Protein AF-A0A2K3KGZ4-F1 (afdb_monomer_lite)

Secondary structure (DSSP, 8-state):
---SS-PPPHHHHHHHHHHHHHTT-HHHHHHHHHHHHHTTSSPPPTTS-HHHHHHHHTT--TTT----------------S----

Radius of gyration: 16.28 Å; chains: 1; bounding box: 37×41×44 Å

Organism: Trifolium pratense (NCBI:txid57577)

Structure (mmCIF, N/CA/C/O backbone):
data_AF-A0A2K3KGZ4-F1
#
_entry.id   AF-A0A2K3KGZ4-F1
#
loop_
_atom_site.group_PDB
_atom_site.id
_atom_site.type_symbol
_atom_site.label_atom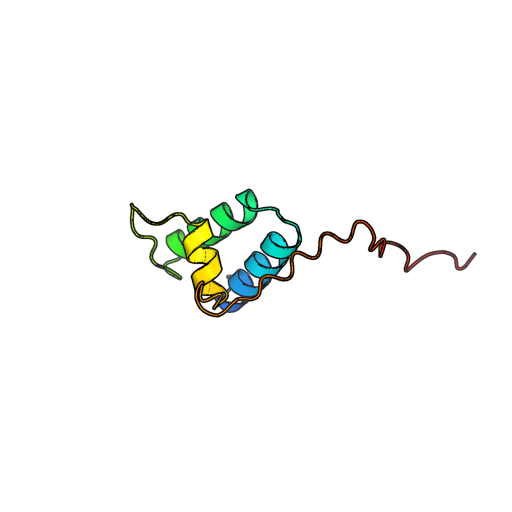_id
_atom_site.label_alt_id
_atom_site.label_comp_id
_atom_site.label_asym_id
_atom_site.label_entity_id
_atom_site.label_seq_id
_atom_site.pdbx_PDB_ins_code
_atom_site.Cartn_x
_atom_site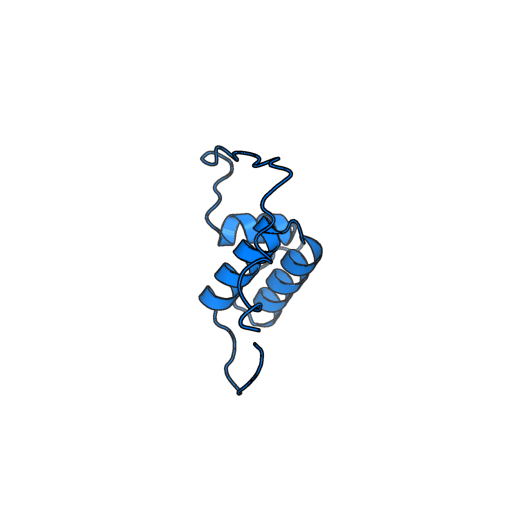.Cartn_y
_atom_site.Cartn_z
_atom_site.occupancy
_atom_site.B_iso_or_equiv
_atom_site.auth_seq_id
_atom_site.auth_comp_id
_atom_site.auth_asym_i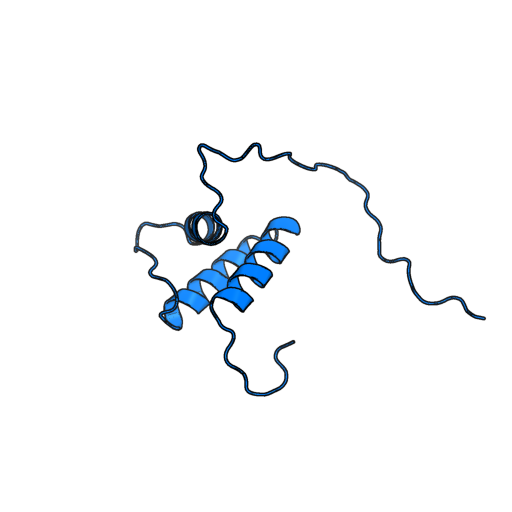d
_atom_site.auth_atom_id
_atom_site.pdbx_PDB_model_num
ATOM 1 N N . MET A 1 1 ? -10.244 -12.307 -10.295 1.00 46.62 1 MET A N 1
ATOM 2 C CA . MET A 1 1 ? -10.640 -13.172 -9.167 1.00 46.62 1 MET A CA 1
ATOM 3 C C . MET A 1 1 ? -11.354 -12.334 -8.109 1.00 46.62 1 MET A C 1
ATOM 5 O O . MET A 1 1 ? -10.806 -12.040 -7.057 1.00 46.62 1 MET A O 1
ATOM 9 N N . ILE A 1 2 ? -12.565 -11.895 -8.451 1.00 53.22 2 ILE A N 1
ATOM 10 C CA . ILE A 1 2 ? -13.642 -11.606 -7.501 1.00 53.22 2 ILE A CA 1
ATOM 11 C C . ILE A 1 2 ? -14.785 -12.425 -8.081 1.00 53.22 2 ILE A C 1
ATOM 13 O O . ILE A 1 2 ? -15.543 -11.955 -8.917 1.00 53.22 2 ILE A O 1
ATOM 17 N N . ASP A 1 3 ? -14.742 -13.712 -7.791 1.00 56.59 3 ASP A N 1
ATOM 18 C CA . ASP A 1 3 ? -15.771 -14.662 -8.169 1.00 56.59 3 ASP A CA 1
ATOM 19 C C . ASP A 1 3 ? -15.938 -15.538 -6.931 1.00 56.59 3 ASP A C 1
ATOM 21 O O . ASP A 1 3 ? -14.936 -15.988 -6.375 1.00 56.59 3 ASP A O 1
ATOM 25 N N . SER A 1 4 ? -17.171 -15.668 -6.445 1.00 51.81 4 SER A N 1
ATOM 26 C CA . SER A 1 4 ? -17.583 -16.300 -5.177 1.00 51.81 4 SER A CA 1
ATOM 27 C C . SER A 1 4 ? -17.278 -15.536 -3.869 1.00 51.81 4 SER A C 1
ATOM 29 O O . SER A 1 4 ? -16.258 -15.750 -3.223 1.00 51.81 4 SER A O 1
ATOM 31 N N . GLY A 1 5 ? -18.204 -14.654 -3.455 1.00 59.50 5 GLY A N 1
ATOM 32 C CA . GLY A 1 5 ? -18.686 -14.459 -2.065 1.00 59.50 5 GLY A CA 1
ATOM 33 C C . GLY A 1 5 ? -17.717 -14.253 -0.886 1.00 59.50 5 GLY A C 1
ATOM 34 O O . GLY A 1 5 ? -18.181 -14.133 0.243 1.00 59.50 5 GLY A O 1
ATOM 35 N N . THR A 1 6 ? -16.407 -14.203 -1.102 1.00 64.25 6 THR A N 1
ATOM 36 C CA . THR A 1 6 ? -15.399 -14.253 -0.042 1.00 64.25 6 THR A CA 1
ATOM 37 C C . THR A 1 6 ? -14.790 -12.872 0.117 1.00 64.25 6 THR A C 1
ATOM 39 O O . THR A 1 6 ? -14.205 -12.321 -0.818 1.00 64.25 6 THR A O 1
ATOM 42 N N . THR A 1 7 ? -14.942 -12.283 1.301 1.00 74.88 7 THR A N 1
ATOM 43 C CA . THR A 1 7 ? -14.329 -10.996 1.627 1.00 74.88 7 THR A CA 1
ATOM 44 C C . THR A 1 7 ? -12.805 -11.142 1.639 1.00 74.88 7 THR A C 1
ATOM 46 O O . THR A 1 7 ? -12.299 -11.946 2.423 1.00 74.88 7 THR A O 1
ATOM 49 N N . PRO A 1 8 ? -12.064 -10.399 0.795 1.00 79.81 8 PRO A N 1
ATOM 50 C CA . PRO A 1 8 ? -10.608 -10.451 0.795 1.00 79.81 8 PRO A CA 1
ATOM 51 C C . PRO A 1 8 ? -10.059 -10.022 2.159 1.00 79.81 8 PRO A C 1
ATOM 53 O O . PRO A 1 8 ? -10.459 -8.991 2.700 1.00 79.81 8 PRO A O 1
ATOM 56 N N . ASP A 1 9 ? -9.143 -10.823 2.697 1.00 84.94 9 ASP A N 1
ATOM 57 C CA . ASP A 1 9 ? -8.484 -10.578 3.980 1.00 84.94 9 ASP A CA 1
ATOM 58 C C . ASP A 1 9 ? -7.251 -9.666 3.805 1.00 84.94 9 ASP A C 1
ATOM 60 O 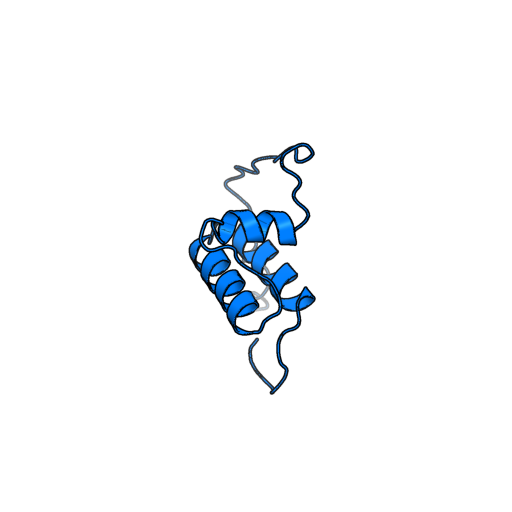O . ASP A 1 9 ? -6.786 -9.409 2.687 1.00 84.94 9 ASP A O 1
ATOM 64 N N . ILE A 1 10 ? -6.671 -9.194 4.912 1.00 88.19 10 ILE A N 1
ATOM 65 C CA . ILE A 1 10 ? -5.441 -8.390 4.956 1.00 88.19 10 ILE A CA 1
ATOM 66 C C . ILE A 1 10 ? -4.333 -9.040 4.121 1.00 88.19 10 ILE A C 1
ATOM 68 O O . ILE A 1 10 ? -3.639 -8.353 3.366 1.00 88.19 10 ILE A O 1
ATOM 72 N N . LEU A 1 11 ? -4.170 -10.365 4.214 1.00 88.81 11 LEU A N 1
ATOM 73 C CA . LEU A 1 11 ? -3.172 -11.101 3.434 1.00 88.81 11 LEU A CA 1
ATOM 74 C C . LEU A 1 11 ? -3.440 -11.019 1.925 1.00 88.81 11 LEU A C 1
ATOM 76 O O . LEU A 1 11 ? -2.503 -10.815 1.150 1.00 88.81 11 LEU A O 1
ATOM 80 N N . THR A 1 12 ? -4.704 -11.100 1.506 1.00 90.06 12 THR A N 1
ATOM 81 C CA . THR A 1 12 ? -5.101 -10.960 0.100 1.00 90.06 12 THR A CA 1
ATOM 82 C C . THR A 1 12 ? -4.712 -9.586 -0.434 1.00 90.06 12 THR A C 1
ATOM 84 O O . THR A 1 12 ? -4.060 -9.481 -1.476 1.00 90.06 12 THR A O 1
ATOM 87 N N . PHE A 1 13 ? -5.031 -8.525 0.309 1.00 92.56 13 PHE A N 1
ATOM 88 C CA . PHE A 1 13 ? -4.647 -7.170 -0.077 1.00 92.56 13 PHE A CA 1
ATOM 89 C C . PHE A 1 13 ? -3.129 -6.976 -0.113 1.00 92.56 13 PHE A C 1
ATOM 91 O O . PHE A 1 13 ? -2.628 -6.352 -1.047 1.00 92.56 13 PHE A O 1
ATOM 98 N N . ARG A 1 14 ? -2.373 -7.548 0.836 1.00 91.56 14 ARG A N 1
ATOM 99 C CA . ARG A 1 14 ? -0.897 -7.500 0.826 1.00 91.56 14 ARG A CA 1
ATOM 100 C C . ARG A 1 14 ? -0.315 -8.083 -0.460 1.00 91.56 14 ARG A C 1
ATOM 102 O O . ARG A 1 14 ? 0.563 -7.463 -1.062 1.00 91.56 14 ARG A O 1
ATOM 109 N N . VAL A 1 15 ? -0.819 -9.235 -0.904 1.00 91.81 15 VAL A N 1
ATOM 110 C CA . VAL A 1 15 ? -0.382 -9.878 -2.156 1.00 91.81 15 VAL A CA 1
ATOM 111 C C . VAL A 1 15 ? -0.719 -9.006 -3.369 1.00 91.81 15 VAL A C 1
ATOM 113 O O . VAL A 1 15 ? 0.145 -8.785 -4.222 1.00 91.81 15 VAL A O 1
ATOM 116 N N . LEU A 1 16 ? -1.936 -8.454 -3.430 1.00 91.69 16 LEU A N 1
ATOM 117 C CA . LEU A 1 16 ? -2.353 -7.559 -4.515 1.00 91.69 16 LEU A CA 1
ATOM 118 C C . LEU A 1 16 ? -1.496 -6.287 -4.569 1.00 91.69 16 LEU A C 1
ATOM 120 O O . LEU A 1 16 ? -0.993 -5.927 -5.634 1.00 91.69 16 LEU A O 1
ATOM 124 N N . ILE A 1 17 ? -1.281 -5.637 -3.424 1.00 92.06 17 ILE A N 1
ATOM 125 C CA . ILE A 1 17 ? -0.438 -4.444 -3.297 1.00 92.06 17 ILE A CA 1
ATOM 126 C C . ILE A 1 17 ? 0.987 -4.748 -3.770 1.00 92.06 17 ILE A C 1
ATOM 128 O O . ILE A 1 17 ? 1.528 -3.990 -4.573 1.00 92.06 17 ILE A O 1
ATOM 132 N N . ALA A 1 18 ? 1.582 -5.870 -3.349 1.00 90.12 18 ALA A N 1
ATOM 133 C CA . ALA A 1 18 ? 2.917 -6.272 -3.794 1.00 90.12 18 ALA A CA 1
ATOM 134 C C . ALA A 1 18 ? 2.986 -6.453 -5.321 1.00 90.12 18 ALA A C 1
ATOM 136 O O . ALA A 1 18 ? 3.927 -5.972 -5.959 1.00 90.12 18 ALA A O 1
ATOM 137 N N . GLY A 1 19 ? 1.985 -7.111 -5.914 1.00 91.31 19 GLY A N 1
ATOM 138 C CA . GLY A 1 19 ? 1.882 -7.300 -7.363 1.00 91.31 19 GLY A CA 1
ATOM 139 C C . GLY A 1 19 ? 1.782 -5.975 -8.121 1.00 91.31 19 GLY A C 1
ATOM 140 O O . GLY A 1 19 ? 2.568 -5.719 -9.034 1.00 91.31 19 GLY A O 1
ATOM 141 N N . TYR A 1 20 ? 0.880 -5.085 -7.702 1.00 91.00 20 TYR A N 1
ATOM 142 C CA . TYR A 1 20 ? 0.725 -3.774 -8.335 1.00 91.00 20 TYR A CA 1
ATOM 143 C C . TYR A 1 20 ? 1.941 -2.859 -8.134 1.00 91.00 20 TYR A C 1
ATOM 145 O O . TYR A 1 20 ? 2.295 -2.127 -9.062 1.00 91.00 20 TYR A O 1
ATOM 153 N N . CYS A 1 21 ? 2.625 -2.938 -6.986 1.00 87.31 21 CYS A N 1
ATOM 154 C CA . CYS A 1 21 ? 3.905 -2.261 -6.755 1.00 87.31 21 CYS A CA 1
ATOM 155 C C . CYS A 1 21 ? 4.977 -2.732 -7.750 1.00 87.31 21 CYS A C 1
ATOM 157 O O . CYS A 1 21 ? 5.654 -1.894 -8.348 1.00 87.31 21 CYS A O 1
ATOM 159 N N . LYS A 1 22 ? 5.097 -4.048 -7.989 1.00 85.44 22 LYS A N 1
ATOM 160 C CA . LYS A 1 22 ? 6.027 -4.607 -8.991 1.00 85.44 22 LYS A CA 1
ATOM 161 C C . LYS A 1 22 ? 5.704 -4.129 -10.408 1.00 85.44 22 LYS A C 1
ATOM 163 O O . LYS A 1 22 ? 6.609 -3.758 -11.147 1.00 85.44 22 LYS A O 1
ATOM 168 N N . SER A 1 23 ? 4.422 -4.058 -10.768 1.00 87.44 23 SER A N 1
ATOM 169 C CA . SER A 1 23 ? 3.971 -3.531 -12.066 1.00 87.44 23 SER A CA 1
ATOM 170 C C . SER A 1 23 ? 3.943 -1.997 -12.149 1.00 87.44 23 SER A C 1
ATOM 172 O O . SER A 1 23 ? 3.446 -1.461 -13.138 1.00 87.44 23 SER A O 1
ATOM 174 N N . ARG A 1 24 ? 4.436 -1.280 -11.124 1.00 85.88 24 ARG A N 1
ATOM 175 C CA . ARG A 1 24 ? 4.449 0.194 -11.026 1.00 85.88 24 ARG A CA 1
ATOM 176 C C . ARG A 1 24 ? 3.068 0.853 -11.188 1.00 85.88 24 ARG A C 1
ATOM 178 O O . ARG A 1 24 ? 2.969 2.017 -11.565 1.00 85.88 24 ARG A O 1
ATOM 185 N N . ARG A 1 25 ? 1.984 0.132 -10.880 1.00 89.94 25 ARG A N 1
ATOM 186 C CA . ARG A 1 25 ? 0.599 0.632 -10.958 1.00 89.94 25 ARG A CA 1
ATOM 187 C C . ARG A 1 25 ? 0.177 1.250 -9.623 1.00 89.94 25 ARG A C 1
ATOM 189 O O . ARG A 1 25 ? -0.690 0.723 -8.928 1.00 89.94 25 ARG A O 1
ATOM 196 N N . PHE A 1 26 ? 0.805 2.364 -9.253 1.00 89.81 26 PHE A N 1
ATOM 197 C CA . PHE A 1 26 ? 0.624 2.980 -7.933 1.00 89.81 26 PHE A CA 1
ATOM 198 C C . PHE A 1 26 ? -0.784 3.528 -7.681 1.00 89.81 26 PHE A C 1
ATOM 200 O O . PHE A 1 26 ? -1.217 3.562 -6.534 1.00 89.81 26 PHE A O 1
ATOM 207 N N . ASP A 1 27 ? -1.533 3.894 -8.719 1.00 92.56 27 ASP A N 1
ATOM 208 C CA . ASP A 1 27 ? -2.915 4.354 -8.537 1.00 92.56 27 ASP A CA 1
ATOM 209 C C . ASP A 1 27 ? -3.827 3.221 -8.059 1.00 92.56 27 ASP A C 1
ATOM 211 O O . ASP A 1 27 ? -4.625 3.415 -7.146 1.00 92.56 27 ASP A O 1
ATOM 215 N N . LYS A 1 28 ? -3.623 1.998 -8.571 1.00 92.88 28 LYS A N 1
ATOM 216 C CA . LYS A 1 28 ? -4.311 0.799 -8.066 1.00 92.88 28 LYS A CA 1
ATOM 217 C C . LYS A 1 28 ? -3.905 0.475 -6.632 1.00 92.88 28 LYS A C 1
ATOM 219 O O . LYS A 1 28 ? -4.758 0.086 -5.843 1.00 92.88 28 LYS A O 1
ATOM 224 N N . VAL A 1 29 ? -2.632 0.673 -6.282 1.00 93.50 29 VAL A N 1
ATOM 225 C CA . VAL A 1 29 ? -2.155 0.507 -4.900 1.00 93.50 29 VAL A CA 1
ATOM 226 C C . VAL A 1 29 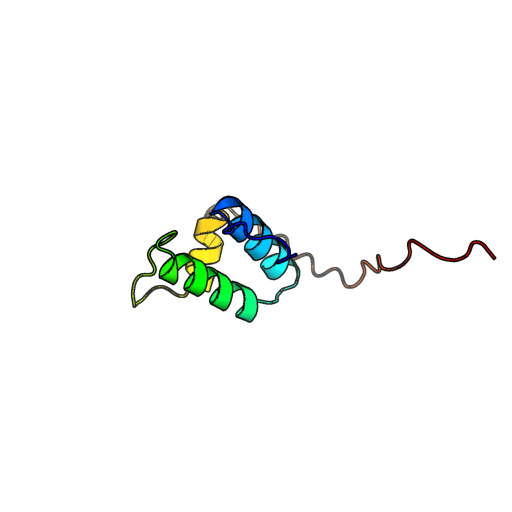? -2.884 1.466 -3.959 1.00 93.50 29 VAL A C 1
ATOM 228 O O . VAL A 1 29 ? -3.398 1.020 -2.939 1.00 93.50 29 VAL A O 1
ATOM 231 N N . LYS A 1 30 ? -2.994 2.754 -4.312 1.00 93.38 30 LYS A N 1
ATOM 232 C CA . LYS A 1 30 ? -3.731 3.737 -3.500 1.00 93.38 30 LYS A CA 1
ATOM 233 C C . LYS A 1 30 ? -5.191 3.324 -3.315 1.00 93.38 30 LYS A C 1
ATOM 235 O O . LYS A 1 30 ? -5.658 3.304 -2.183 1.00 93.38 30 LYS A O 1
ATOM 240 N N . SER A 1 31 ? -5.878 2.935 -4.395 1.00 93.88 31 SER A N 1
ATOM 241 C CA . SER A 1 31 ? -7.271 2.471 -4.316 1.00 93.88 31 SER A CA 1
ATOM 242 C C . SER A 1 31 ? -7.432 1.270 -3.384 1.00 93.88 31 SER A C 1
ATOM 244 O O . SER A 1 31 ? -8.349 1.267 -2.572 1.00 93.88 31 SER A O 1
ATOM 246 N N . LEU A 1 32 ? -6.527 0.287 -3.453 1.00 93.62 32 LEU A N 1
ATOM 247 C CA . LEU A 1 32 ? -6.569 -0.884 -2.573 1.00 93.62 32 LEU A CA 1
ATOM 248 C C . LEU A 1 32 ? -6.345 -0.514 -1.107 1.00 93.62 32 LEU A C 1
ATOM 250 O O . LEU A 1 32 ? -7.036 -1.038 -0.245 1.00 93.62 32 LEU A O 1
ATOM 254 N N . VAL A 1 33 ? -5.412 0.392 -0.804 1.00 92.81 33 VAL A N 1
ATOM 255 C CA . VAL A 1 33 ? -5.179 0.821 0.584 1.00 92.81 33 VAL A CA 1
ATOM 256 C C . VAL A 1 33 ? -6.378 1.598 1.135 1.00 92.81 33 VAL A C 1
ATOM 258 O O . VAL A 1 33 ? -6.768 1.363 2.275 1.00 92.81 33 VAL A O 1
ATOM 261 N N . CYS A 1 34 ? -7.007 2.462 0.334 1.00 92.62 34 CYS A N 1
ATOM 262 C CA . CYS A 1 34 ? -8.254 3.129 0.724 1.00 92.62 34 CYS A CA 1
ATOM 263 C C . CYS A 1 34 ? -9.404 2.128 0.927 1.00 92.62 34 CYS A C 1
ATOM 265 O O . CYS A 1 34 ? -10.214 2.297 1.831 1.00 92.62 34 CYS A O 1
ATOM 267 N N . GLU A 1 35 ? -9.472 1.065 0.123 1.00 92.31 35 GLU A N 1
ATOM 268 C CA . GLU A 1 35 ? -10.448 -0.013 0.311 1.00 92.31 35 GLU A CA 1
ATOM 269 C C . GLU A 1 35 ? -10.182 -0.812 1.596 1.00 92.31 35 GLU A C 1
ATOM 271 O O . GLU A 1 35 ? -11.108 -1.170 2.319 1.00 92.31 35 GLU A O 1
ATOM 276 N N . MET A 1 36 ? -8.915 -1.075 1.921 1.00 92.12 36 MET A N 1
ATOM 277 C CA . MET A 1 36 ? -8.567 -1.690 3.199 1.00 92.12 36 MET A CA 1
ATOM 278 C C . MET A 1 36 ? -8.958 -0.789 4.377 1.00 92.12 36 MET A C 1
ATOM 280 O O . MET A 1 36 ? -9.415 -1.298 5.397 1.00 92.12 36 MET A O 1
ATOM 284 N N . GLU A 1 37 ? -8.804 0.532 4.249 1.00 92.12 37 GLU A N 1
ATOM 285 C CA . GLU A 1 37 ? -9.255 1.487 5.265 1.00 92.12 37 GLU A CA 1
ATOM 286 C C . GLU A 1 37 ? -10.778 1.492 5.416 1.00 92.12 37 GLU A C 1
ATOM 288 O O . GLU A 1 37 ? -11.273 1.398 6.538 1.00 92.12 37 GLU A O 1
ATOM 293 N N . SER A 1 38 ? -11.533 1.549 4.315 1.00 91.00 38 SER A N 1
ATOM 294 C CA . SER A 1 38 ? -13.002 1.560 4.375 1.00 91.00 38 SER A CA 1
ATOM 295 C C . SER A 1 38 ? -13.578 0.274 4.975 1.00 91.00 38 SER A C 1
ATOM 297 O O . SER A 1 38 ? -14.644 0.295 5.586 1.00 91.00 38 SER A O 1
ATOM 299 N N . ARG A 1 39 ? -12.843 -0.837 4.852 1.00 89.94 39 ARG A N 1
ATOM 300 C CA . ARG A 1 39 ? -13.136 -2.126 5.495 1.00 89.94 39 ARG A CA 1
ATOM 301 C C . ARG A 1 39 ? -12.608 -2.231 6.935 1.00 89.94 39 ARG A C 1
ATOM 303 O O . ARG A 1 39 ? -12.807 -3.262 7.569 1.00 89.94 39 ARG A O 1
ATOM 310 N N . GLY A 1 40 ? -11.923 -1.209 7.452 1.00 89.56 40 GLY A N 1
ATOM 311 C CA . GLY A 1 40 ? -11.354 -1.184 8.805 1.00 89.56 40 GLY A CA 1
ATOM 312 C C . GLY A 1 40 ? -10.118 -2.070 9.005 1.00 89.56 40 GLY A C 1
ATOM 313 O O . GLY A 1 40 ? -9.714 -2.311 10.139 1.00 89.56 40 GLY A O 1
ATOM 314 N N . LEU A 1 41 ? -9.505 -2.557 7.923 1.00 88.69 41 LEU A N 1
ATOM 315 C CA . LEU A 1 41 ? -8.339 -3.447 7.954 1.00 88.69 41 LEU A CA 1
ATOM 316 C C . LEU A 1 41 ? -7.021 -2.697 8.212 1.00 88.69 41 LEU A C 1
ATOM 318 O O . LEU A 1 41 ? -6.038 -3.282 8.665 1.00 88.69 41 LEU A O 1
ATOM 322 N N . VAL A 1 42 ? -6.984 -1.399 7.905 1.00 88.25 42 VAL A N 1
ATOM 323 C CA . VAL A 1 42 ? -5.872 -0.490 8.223 1.00 88.25 42 VAL A CA 1
ATOM 324 C C . VAL A 1 42 ? -6.425 0.878 8.575 1.00 88.25 42 VAL A C 1
ATOM 326 O O . VAL A 1 42 ? -7.511 1.251 8.154 1.00 88.25 42 VAL A O 1
ATOM 329 N N . LYS A 1 43 ? -5.638 1.653 9.316 1.00 87.62 43 LYS A N 1
ATOM 330 C CA . LYS A 1 43 ? -5.938 3.050 9.617 1.00 87.62 43 LYS A CA 1
ATOM 331 C C . LYS A 1 43 ? -5.062 3.938 8.740 1.00 87.62 43 LYS A C 1
ATOM 333 O O . LYS A 1 43 ? -3.835 3.875 8.887 1.00 87.62 43 LYS A O 1
ATOM 338 N N . LEU A 1 44 ? -5.655 4.738 7.851 1.00 83.12 44 LEU A N 1
ATOM 339 C CA . LEU A 1 44 ? -4.931 5.856 7.255 1.00 83.12 44 LEU A CA 1
ATOM 340 C C . LEU A 1 44 ? -5.080 7.063 8.183 1.00 83.12 44 LEU A C 1
ATOM 342 O O . LEU A 1 44 ? -6.141 7.357 8.727 1.00 83.12 44 LEU A O 1
ATOM 34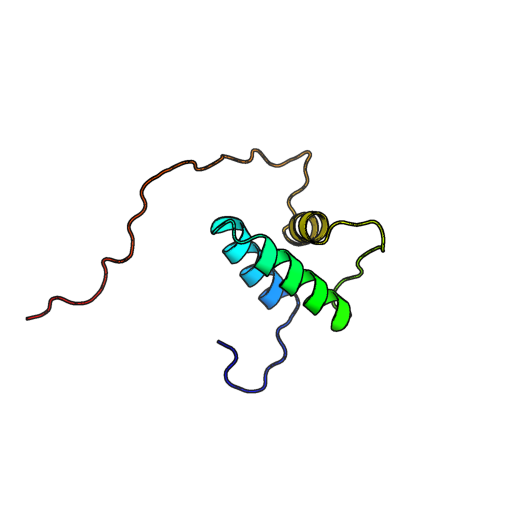6 N N . SER A 1 45 ? -3.964 7.737 8.438 1.00 82.50 45 SER A N 1
ATOM 347 C CA . SER A 1 45 ? -4.017 9.079 9.007 1.00 82.50 45 SER A CA 1
ATOM 348 C C . SER A 1 45 ? -4.345 10.054 7.879 1.00 82.50 45 SER A C 1
ATOM 350 O O . SER A 1 45 ? -3.847 9.881 6.771 1.00 82.50 45 SER A O 1
ATOM 352 N N . SER A 1 46 ? -5.111 11.111 8.161 1.00 72.38 46 SER A N 1
ATOM 353 C CA . SER A 1 46 ? -5.476 12.154 7.180 1.00 72.38 46 SER A CA 1
ATOM 354 C C . SER A 1 46 ? -4.258 12.813 6.493 1.00 72.38 46 SER A C 1
ATOM 356 O O . SER A 1 46 ? -4.365 13.377 5.410 1.00 72.38 46 SER A O 1
ATOM 358 N N . LEU A 1 47 ? -3.069 12.701 7.099 1.00 73.38 47 LEU A N 1
ATOM 359 C CA . LEU A 1 47 ? -1.796 13.217 6.576 1.00 73.38 47 LEU A CA 1
ATOM 360 C C . LEU A 1 47 ? -0.933 12.156 5.869 1.00 73.38 47 LEU A C 1
ATOM 362 O O . LEU A 1 47 ? 0.084 12.494 5.263 1.00 73.38 47 LEU A O 1
ATOM 366 N N . GLU A 1 48 ? -1.281 10.872 5.968 1.00 78.25 48 GLU A N 1
ATOM 367 C CA . GLU A 1 48 ? -0.455 9.778 5.460 1.00 78.25 48 GLU A CA 1
ATOM 368 C C . GLU A 1 48 ? -0.817 9.450 4.006 1.00 78.25 48 GLU A C 1
ATOM 370 O O . GLU A 1 48 ? -1.957 9.132 3.676 1.00 78.25 48 GLU A O 1
ATOM 375 N N . ASN A 1 49 ? 0.176 9.483 3.114 1.00 86.69 49 ASN A N 1
ATOM 376 C CA . ASN A 1 49 ? -0.023 9.066 1.729 1.00 86.69 49 ASN A CA 1
ATOM 377 C C . ASN A 1 49 ? -0.347 7.554 1.684 1.00 86.69 49 ASN A C 1
ATOM 379 O O . ASN A 1 49 ? 0.467 6.765 2.180 1.00 86.69 49 ASN A O 1
ATOM 383 N N . PRO A 1 50 ? -1.445 7.111 1.035 1.00 89.62 50 PRO A N 1
ATOM 384 C CA . PRO A 1 50 ? -1.803 5.692 0.939 1.00 89.62 50 PRO A CA 1
ATOM 385 C C . PRO A 1 50 ? -0.681 4.818 0.369 1.00 89.62 50 PRO A C 1
ATOM 387 O O . PRO A 1 50 ? -0.535 3.657 0.740 1.00 89.62 50 PRO A O 1
ATOM 390 N N . LEU A 1 51 ? 0.165 5.383 -0.497 1.00 88.44 51 LEU A N 1
ATOM 391 C CA . LEU A 1 51 ? 1.328 4.686 -1.035 1.00 88.44 51 LEU A CA 1
ATOM 392 C C . LEU A 1 51 ? 2.426 4.470 0.020 1.00 88.44 51 LEU A C 1
ATOM 394 O O . LEU A 1 51 ? 3.033 3.404 0.058 1.00 88.44 51 LEU A O 1
ATOM 398 N N . SER A 1 52 ? 2.655 5.446 0.903 1.00 88.69 52 SER A N 1
ATOM 399 C CA . SER A 1 52 ? 3.565 5.285 2.047 1.00 88.69 52 SER A CA 1
ATOM 400 C C . SER A 1 52 ? 3.071 4.170 2.967 1.00 88.69 52 SER A C 1
ATOM 402 O O . SER A 1 52 ? 3.834 3.278 3.345 1.00 88.69 52 SER A O 1
ATOM 404 N N . LYS A 1 53 ? 1.760 4.155 3.233 1.00 89.62 53 LYS A N 1
ATOM 405 C CA . LYS A 1 53 ? 1.128 3.099 4.019 1.00 89.62 53 LYS A CA 1
ATOM 406 C C . LYS A 1 53 ? 1.251 1.729 3.359 1.00 89.62 53 LYS A C 1
ATOM 408 O O . LYS A 1 53 ? 1.553 0.753 4.041 1.00 89.62 53 LYS A O 1
ATOM 413 N N . ALA A 1 54 ? 1.100 1.650 2.037 1.00 90.19 54 ALA A N 1
ATOM 414 C CA . ALA A 1 54 ? 1.319 0.419 1.279 1.00 90.19 54 ALA A CA 1
ATOM 415 C C . ALA A 1 54 ? 2.726 -0.153 1.514 1.00 90.19 54 ALA A C 1
ATOM 417 O O . ALA A 1 54 ? 2.875 -1.350 1.754 1.00 90.19 54 ALA A O 1
ATOM 418 N N . PHE A 1 55 ? 3.761 0.691 1.492 1.00 87.94 55 PHE A N 1
ATOM 419 C CA . PHE A 1 55 ? 5.129 0.246 1.763 1.00 87.94 55 PHE A CA 1
ATOM 420 C C . PHE A 1 55 ? 5.300 -0.258 3.201 1.00 87.94 55 PHE A C 1
ATOM 422 O O . PHE A 1 55 ? 5.918 -1.305 3.403 1.00 87.94 55 PHE A O 1
ATOM 429 N N . GLN A 1 56 ? 4.674 0.402 4.179 1.00 87.25 56 GLN A N 1
ATOM 430 C CA . GLN A 1 56 ? 4.648 -0.073 5.564 1.00 87.25 56 GLN A CA 1
ATOM 431 C C . GLN A 1 56 ? 3.950 -1.442 5.691 1.00 87.25 56 GLN A C 1
ATOM 433 O O . GLN A 1 56 ? 4.485 -2.343 6.332 1.00 87.25 56 GLN A O 1
ATOM 438 N N . ILE A 1 57 ? 2.804 -1.632 5.025 1.00 87.94 57 ILE A N 1
ATOM 439 C CA . ILE A 1 57 ? 2.045 -2.900 4.969 1.00 87.94 57 ILE A CA 1
ATOM 440 C C . ILE A 1 57 ? 2.879 -4.039 4.350 1.00 87.94 57 ILE A C 1
ATOM 442 O O . ILE A 1 57 ? 2.779 -5.207 4.751 1.00 87.94 57 ILE A O 1
ATOM 446 N N . LEU A 1 58 ? 3.725 -3.713 3.371 1.00 88.88 58 LEU A N 1
ATOM 447 C CA . LEU A 1 58 ? 4.663 -4.657 2.762 1.00 88.88 58 LEU A CA 1
ATOM 448 C C . LEU A 1 58 ? 5.888 -4.949 3.644 1.00 88.88 58 LEU A C 1
ATOM 450 O O . LEU A 1 58 ? 6.677 -5.824 3.295 1.00 88.88 58 LEU A O 1
ATOM 454 N N . GLY A 1 59 ? 6.051 -4.260 4.777 1.00 84.81 59 GLY A N 1
ATOM 455 C CA . GLY A 1 59 ? 7.228 -4.392 5.638 1.00 84.81 59 GLY A CA 1
ATOM 456 C C . GLY A 1 59 ? 8.488 -3.769 5.033 1.00 84.81 59 GLY A C 1
ATOM 457 O O . GLY A 1 59 ? 9.600 -4.099 5.442 1.00 84.81 59 GLY A O 1
ATOM 458 N N . LEU A 1 60 ? 8.336 -2.875 4.051 1.00 77.00 60 LEU A N 1
ATOM 459 C CA . LEU A 1 60 ? 9.447 -2.152 3.445 1.00 77.00 60 LEU A CA 1
ATOM 460 C C . LEU A 1 60 ? 9.858 -1.025 4.394 1.00 77.00 60 LEU A C 1
ATOM 462 O O . LEU A 1 60 ? 9.340 0.086 4.331 1.00 77.00 60 LEU A O 1
ATOM 466 N N . ASN A 1 61 ? 10.770 -1.332 5.314 1.00 63.16 61 ASN A N 1
ATOM 467 C CA . ASN A 1 61 ? 11.360 -0.327 6.186 1.00 63.16 61 ASN A CA 1
ATOM 468 C C . ASN A 1 61 ? 12.339 0.533 5.364 1.00 63.16 61 ASN A C 1
ATOM 470 O O . ASN A 1 61 ? 13.324 -0.016 4.865 1.00 63.16 61 ASN A O 1
ATOM 474 N N . PRO A 1 62 ? 12.119 1.855 5.221 1.00 56.91 62 PRO A N 1
ATOM 475 C CA . PRO A 1 62 ? 12.969 2.728 4.406 1.00 56.91 62 PRO A CA 1
ATOM 476 C C . PRO A 1 62 ? 14.451 2.703 4.811 1.00 56.91 62 PRO A C 1
ATOM 478 O O . PRO A 1 62 ? 15.306 2.984 3.977 1.00 56.91 62 PRO A O 1
ATOM 481 N N . LEU A 1 63 ? 14.767 2.310 6.050 1.00 57.81 63 LEU A N 1
ATOM 482 C CA . LEU A 1 63 ? 16.140 2.158 6.544 1.00 57.81 63 LEU A CA 1
ATOM 483 C C . LEU A 1 63 ? 16.810 0.836 6.119 1.00 57.81 63 LEU A C 1
ATOM 485 O O . LEU A 1 63 ? 18.024 0.703 6.239 1.00 57.81 63 LEU A O 1
ATOM 489 N N . SER A 1 64 ? 16.044 -0.150 5.638 1.00 53.00 64 SER A N 1
ATOM 490 C CA . SER A 1 64 ? 16.514 -1.524 5.383 1.00 53.00 64 SER A CA 1
ATOM 491 C C . SER A 1 64 ? 16.461 -1.942 3.911 1.00 53.00 64 SER A C 1
ATOM 493 O O . SER A 1 64 ? 17.053 -2.958 3.544 1.00 53.00 64 SER A O 1
ATOM 495 N N . VAL A 1 65 ? 15.749 -1.213 3.043 1.00 51.53 65 VAL A N 1
ATOM 496 C CA . VAL A 1 65 ? 15.531 -1.679 1.665 1.00 51.53 65 VAL A CA 1
ATOM 497 C C . VAL A 1 65 ? 16.644 -1.198 0.733 1.00 51.53 65 VAL A C 1
ATOM 499 O O . VAL A 1 65 ? 16.624 -0.071 0.239 1.00 51.53 65 VAL A O 1
ATOM 502 N N . ARG A 1 66 ? 17.573 -2.095 0.373 1.00 51.19 66 ARG A N 1
ATOM 503 C CA . ARG A 1 66 ? 18.288 -1.983 -0.911 1.00 51.19 66 ARG A CA 1
ATOM 504 C C . ARG A 1 66 ? 17.263 -2.234 -2.017 1.00 51.19 66 ARG A C 1
ATOM 506 O O . ARG A 1 66 ? 17.091 -3.363 -2.466 1.00 51.19 66 ARG A O 1
ATOM 513 N N . LEU A 1 67 ? 16.540 -1.190 -2.422 1.00 53.88 67 LEU A N 1
ATOM 514 C CA . LEU A 1 67 ? 15.699 -1.211 -3.617 1.00 53.88 67 LEU A CA 1
ATOM 515 C C . LEU A 1 67 ? 16.619 -1.418 -4.822 1.00 53.88 67 LEU A C 1
ATOM 517 O O . LEU A 1 67 ? 17.146 -0.462 -5.393 1.00 53.88 67 LEU A O 1
ATOM 521 N N . LYS A 1 68 ? 16.835 -2.679 -5.205 1.00 53.91 68 LYS A N 1
ATOM 522 C CA . LYS A 1 68 ? 17.379 -3.002 -6.518 1.00 53.91 68 LYS A CA 1
ATOM 523 C C . LYS A 1 68 ? 16.298 -2.566 -7.503 1.00 53.91 68 LYS A C 1
ATOM 525 O O . LYS A 1 68 ? 15.252 -3.197 -7.619 1.00 53.91 68 LYS A O 1
ATOM 530 N N . ARG A 1 69 ? 16.474 -1.380 -8.093 1.00 51.03 69 ARG A N 1
ATOM 531 C CA . ARG A 1 69 ? 15.653 -0.949 -9.221 1.00 51.03 69 ARG A CA 1
ATOM 532 C C . ARG A 1 69 ? 15.991 -1.914 -10.345 1.00 51.03 69 ARG A C 1
ATOM 534 O O . ARG A 1 69 ? 16.939 -1.662 -11.081 1.00 51.03 69 ARG A O 1
ATOM 541 N N . ASP A 1 70 ? 15.242 -3.006 -10.448 1.00 53.50 70 ASP A N 1
ATOM 542 C CA . ASP A 1 70 ? 15.229 -3.823 -11.652 1.00 53.50 70 ASP A CA 1
ATOM 543 C C . ASP A 1 70 ? 14.627 -2.924 -12.736 1.00 53.50 70 ASP A C 1
ATOM 545 O O . ASP A 1 70 ? 13.415 -2.737 -12.887 1.00 53.50 70 ASP A O 1
ATOM 549 N N . ASN A 1 71 ? 15.537 -2.210 -13.393 1.00 53.56 71 ASN A N 1
ATOM 550 C CA . ASN A 1 71 ? 15.294 -1.412 -14.577 1.00 53.56 71 ASN A CA 1
ATOM 551 C C . ASN A 1 71 ? 15.437 -2.286 -15.829 1.00 53.56 71 ASN A C 1
ATOM 553 O O . ASN A 1 71 ? 15.642 -1.760 -16.923 1.00 53.56 71 ASN A O 1
ATOM 557 N N . ASP A 1 72 ? 15.328 -3.607 -15.664 1.00 51.88 72 ASP A N 1
ATOM 558 C CA . ASP A 1 72 ? 15.387 -4.575 -16.742 1.00 51.88 72 ASP A CA 1
ATOM 559 C C . ASP A 1 72 ? 14.130 -4.435 -17.598 1.00 51.88 72 ASP A C 1
ATOM 561 O O . ASP A 1 72 ? 13.101 -5.093 -17.437 1.00 51.88 72 ASP A O 1
ATOM 565 N N . LYS A 1 73 ? 14.241 -3.532 -18.574 1.00 53.19 73 LYS A N 1
ATOM 566 C CA . LYS A 1 73 ? 13.670 -3.755 -19.894 1.00 53.19 73 LYS A CA 1
ATOM 567 C C . LYS A 1 73 ? 14.023 -5.196 -20.288 1.00 53.19 73 LYS A C 1
ATOM 569 O O . LYS A 1 73 ? 15.192 -5.464 -20.536 1.00 53.19 73 LYS A O 1
ATOM 574 N N . LYS A 1 74 ? 13.000 -6.051 -20.389 1.00 52.19 74 LYS A N 1
ATOM 575 C CA . LYS A 1 74 ? 12.992 -7.473 -20.801 1.00 52.19 74 LYS A CA 1
ATOM 576 C C . LYS A 1 74 ? 12.829 -8.461 -19.645 1.00 52.19 74 LYS A C 1
ATOM 578 O O . LYS A 1 74 ? 13.766 -9.119 -19.221 1.00 52.19 74 LYS A O 1
ATOM 583 N N . LEU A 1 75 ? 11.575 -8.724 -19.305 1.00 45.97 75 LEU A N 1
ATOM 584 C CA . LEU A 1 75 ? 11.137 -10.115 -19.250 1.00 45.97 75 LEU A CA 1
ATOM 585 C C . LEU A 1 75 ? 9.806 -10.209 -19.989 1.00 45.97 75 LEU A C 1
ATOM 587 O O . LEU A 1 75 ? 8.726 -10.078 -19.418 1.00 45.97 75 LEU A O 1
ATOM 591 N N . PHE A 1 76 ? 9.919 -10.388 -21.306 1.00 42.59 76 PHE A N 1
ATOM 592 C CA . PHE A 1 76 ? 8.889 -11.060 -22.080 1.00 42.59 76 PHE A CA 1
ATOM 593 C C . PHE A 1 76 ? 8.714 -12.440 -21.442 1.00 42.59 76 PHE A C 1
ATOM 595 O O . PHE A 1 76 ? 9.576 -13.304 -21.559 1.00 42.59 76 PHE A O 1
ATOM 602 N N . LYS A 1 77 ? 7.641 -12.617 -20.677 1.00 40.31 77 LYS A N 1
ATOM 603 C CA . LYS A 1 77 ? 7.143 -13.942 -20.309 1.00 40.31 77 LYS A CA 1
ATOM 604 C C . LYS A 1 77 ? 5.633 -13.952 -20.503 1.00 40.31 77 LYS A C 1
ATOM 606 O O . LYS A 1 77 ? 4.861 -14.126 -19.570 1.00 40.31 77 LYS A O 1
ATOM 611 N N . ALA A 1 78 ? 5.255 -13.671 -21.744 1.00 42.94 78 ALA A N 1
ATOM 612 C CA . ALA A 1 78 ? 3.971 -14.024 -22.328 1.00 42.94 78 ALA A CA 1
ATOM 613 C C . ALA A 1 78 ? 4.247 -14.925 -23.544 1.00 42.94 78 ALA A C 1
ATOM 615 O O . ALA A 1 78 ? 3.776 -14.668 -24.637 1.00 42.94 78 ALA A O 1
ATOM 616 N N . GLU A 1 79 ? 5.091 -15.935 -23.346 1.00 46.59 79 GLU A N 1
ATOM 617 C CA . GLU A 1 79 ? 5.271 -17.049 -24.274 1.00 46.59 79 GLU A CA 1
ATOM 618 C C . GLU A 1 79 ? 5.278 -18.307 -23.416 1.00 46.59 79 GLU A C 1
ATOM 620 O O . GLU A 1 79 ? 6.314 -18.754 -22.932 1.00 46.59 79 GLU A O 1
ATOM 625 N N . PHE A 1 80 ? 4.086 -18.788 -23.092 1.00 50.00 80 PHE A N 1
ATOM 626 C CA . PHE A 1 80 ? 3.863 -20.175 -22.716 1.00 50.00 80 PHE A CA 1
ATOM 627 C C . PHE A 1 80 ? 2.386 -20.464 -22.993 1.00 50.00 80 PHE A C 1
ATOM 629 O O . PHE A 1 80 ? 1.537 -19.829 -22.365 1.00 50.00 80 PHE A O 1
ATOM 636 N N . PHE A 1 81 ? 2.154 -21.412 -23.912 1.00 45.94 81 PHE A N 1
ATOM 637 C CA . PHE A 1 81 ? 0.875 -21.870 -24.493 1.00 45.94 81 PHE A CA 1
ATOM 638 C C . PHE A 1 81 ? 0.313 -20.878 -25.537 1.00 45.94 81 PHE A C 1
ATOM 640 O O . PHE A 1 81 ? 0.021 -19.741 -25.193 1.00 45.94 81 PHE A O 1
ATOM 647 N N . ASP A 1 82 ? 0.245 -21.150 -26.845 1.00 52.34 82 ASP A N 1
ATOM 648 C CA . ASP A 1 82 ? -0.011 -22.400 -27.571 1.00 52.34 82 ASP A CA 1
ATOM 649 C C . ASP A 1 82 ? 0.679 -22.409 -28.950 1.00 52.34 82 ASP A C 1
ATOM 651 O O . ASP A 1 82 ? 0.382 -21.551 -29.770 1.00 52.34 82 ASP A O 1
ATOM 655 N N . GLU A 1 83 ? 1.507 -23.417 -29.233 1.00 45.50 83 GLU A N 1
ATOM 656 C CA . GLU A 1 83 ? 1.637 -24.015 -30.576 1.00 45.50 83 GLU A CA 1
ATOM 657 C C . GLU A 1 83 ? 1.901 -25.521 -30.388 1.00 45.50 83 GLU A C 1
ATOM 659 O O . GLU A 1 83 ? 3.023 -26.014 -30.466 1.00 45.50 83 GLU A O 1
ATOM 664 N N . MET A 1 84 ? 0.840 -26.258 -30.047 1.00 48.91 84 MET A N 1
ATOM 665 C CA . MET A 1 84 ? 0.668 -27.622 -30.548 1.00 48.91 84 MET A CA 1
ATOM 666 C C . MET A 1 84 ? -0.305 -27.503 -31.716 1.00 48.91 84 MET A C 1
ATOM 668 O O . MET A 1 84 ? -1.509 -27.337 -31.512 1.00 48.91 84 MET A O 1
ATOM 672 N N . GLY A 1 85 ? 0.259 -27.531 -32.919 1.00 43.34 85 GLY A N 1
ATOM 673 C CA . GLY A 1 85 ? -0.419 -27.533 -34.209 1.00 43.34 85 GLY A CA 1
ATOM 674 C C . GLY A 1 85 ? 0.586 -27.883 -35.287 1.00 43.34 85 GLY A C 1
ATOM 675 O O . GLY A 1 85 ? 1.404 -26.997 -35.601 1.00 43.34 85 GLY A O 1
#

Sequence (85 aa):
MIDSGTTPDILTFRVLIAGYCKSRRFDKVKSLVCEMESRGLVKLSSLENPLSKAFQILGLNPLSVRLKRDNDKKLFKAEFFDEMG

InterPro domains:
  IPR002885 Pentatricopeptide repeat [PF01535] (12-41)
  IPR002885 Pentatricopeptide repeat [PS51375] (9-43)
  IPR002885 Pentatricopeptide repeat [TIGR00756] (12-42)
  IPR011990 Tetratricopeptide-like helical domain superfamily [G3DSA:1.25.40.10] (1-58)

pLDDT: mean 74.72, std 18.46, range [40.31, 93.88]

Foldseek 3Di:
DPDDDDDDALVNLLVVLVVCVVVVVVVVQLVSLVVCVVVVVDDDDPPDRSSNVSCVSNVNDVVPDPPPPCPDPDDPPPPDDDDPD